Protein AF-A0A2V8LS85-F1 (afdb_monomer_lite)

Foldseek 3Di:
DDDDDDDDDDDDDDDDDDPDDDPDDPPPPPPPDPPPDDPVVVLVVVLVVLVVVLVVLVVVLVVLLVVLVVQCPDPPDHDDPVVVVVSVVSNVVSVVVNVVSVVVSVVSVVVVVD

pLDDT: mean 78.55, std 20.02, range [43.5, 98.5]

Sequence (114 aa):
MKEGPPKPAPDGQRVSGDNNKVKSSINIPQKALPIHDSPINRDRAAMDFAKGMSHELRTPLNVIIGICQFLERDRKTPLSPMHRDAVDRMERNARSLLESINHLLEHLRSRQLH

Radius of gyration: 40.62 Å; chains: 1; bounding box: 122×23×88 Å

Secondary structure (DSSP, 8-state):
--PPPPPPP-----------------------------HHHHHHHHHHHHHHHHHHHHHHHHHHHHHHHHHHH-SSSPPPHHHHHHHHHHHHHHHHHHHHHHHHHHHHHHTT--

Structure (mmCIF, N/CA/C/O backbone):
data_AF-A0A2V8LS85-F1
#
_entry.id   AF-A0A2V8LS85-F1
#
loop_
_atom_site.group_PDB
_atom_site.id
_atom_site.type_symbol
_atom_site.label_atom_id
_atom_site.label_alt_id
_atom_site.label_comp_id
_atom_site.label_asym_id
_atom_site.label_entity_id
_atom_site.label_seq_id
_atom_site.pdbx_PDB_ins_code
_atom_site.Cartn_x
_atom_site.Cartn_y
_atom_site.Cartn_z
_atom_site.occupancy
_atom_site.B_iso_or_equiv
_atom_site.auth_seq_id
_atom_site.auth_comp_id
_atom_site.auth_asym_id
_atom_site.auth_atom_id
_atom_site.pdbx_PDB_model_num
ATOM 1 N N . MET A 1 1 ? 102.732 -16.661 -64.539 1.00 46.25 1 MET A N 1
ATOM 2 C CA . MET A 1 1 ? 102.423 -15.677 -63.477 1.00 46.25 1 MET A CA 1
ATOM 3 C C . MET A 1 1 ? 100.944 -15.320 -63.614 1.00 46.25 1 MET A C 1
ATOM 5 O O . MET A 1 1 ? 100.588 -14.693 -64.593 1.00 46.25 1 MET A O 1
ATOM 9 N N . LYS A 1 2 ? 100.091 -16.074 -62.910 1.00 55.50 2 LYS A N 1
ATOM 10 C CA . LYS A 1 2 ? 99.128 -15.635 -61.874 1.00 55.50 2 LYS A CA 1
ATOM 11 C C . LYS A 1 2 ? 97.881 -14.911 -62.409 1.00 55.50 2 LYS A C 1
ATOM 13 O O . LYS A 1 2 ? 97.878 -13.700 -62.579 1.00 55.50 2 LYS A O 1
ATOM 18 N N . GLU A 1 3 ? 96.833 -15.713 -62.601 1.00 47.56 3 GLU A N 1
ATOM 19 C CA . GLU A 1 3 ? 95.432 -15.307 -62.732 1.00 47.56 3 GLU A CA 1
ATOM 20 C C . GLU A 1 3 ? 94.920 -14.684 -61.418 1.00 47.56 3 GLU A C 1
ATOM 22 O O . GLU A 1 3 ? 95.226 -15.179 -60.331 1.00 47.56 3 GLU A O 1
ATOM 27 N N . GLY A 1 4 ? 94.164 -13.587 -61.521 1.00 61.59 4 GLY A N 1
ATOM 28 C CA . GLY A 1 4 ? 93.373 -12.995 -60.434 1.00 61.59 4 GLY A CA 1
ATOM 29 C C . GLY A 1 4 ? 91.895 -13.397 -60.568 1.00 61.59 4 GLY A C 1
ATOM 30 O O . GLY A 1 4 ? 91.471 -13.744 -61.669 1.00 61.59 4 GLY A O 1
ATOM 31 N N . PRO A 1 5 ? 91.108 -13.399 -59.477 1.00 66.56 5 PRO A N 1
ATOM 32 C CA . PRO A 1 5 ? 89.857 -14.149 -59.413 1.00 66.56 5 PRO A CA 1
ATOM 33 C C . PRO A 1 5 ? 88.736 -13.542 -60.281 1.00 66.56 5 PRO A C 1
ATOM 35 O O . PRO A 1 5 ? 88.678 -12.321 -60.456 1.00 66.56 5 PRO A O 1
ATOM 38 N N . PRO A 1 6 ? 87.821 -14.382 -60.803 1.00 63.81 6 PRO A N 1
ATOM 39 C CA . PRO A 1 6 ? 86.753 -13.967 -61.707 1.00 63.81 6 PRO A CA 1
ATOM 40 C C . PRO A 1 6 ? 85.695 -13.117 -60.992 1.00 63.81 6 PRO A C 1
ATOM 42 O O . PRO A 1 6 ? 85.268 -13.418 -59.877 1.00 63.81 6 PRO A O 1
ATOM 45 N N . LYS A 1 7 ? 85.235 -12.055 -61.662 1.00 63.50 7 LYS A N 1
ATOM 46 C CA . LYS A 1 7 ? 84.099 -11.236 -61.217 1.00 63.50 7 LYS A CA 1
ATOM 47 C C . LYS A 1 7 ? 82.799 -12.037 -61.442 1.00 63.50 7 LYS A C 1
ATOM 49 O O . LYS A 1 7 ? 82.620 -12.544 -62.550 1.00 63.50 7 LYS A O 1
ATOM 54 N N . PRO A 1 8 ? 81.914 -12.190 -60.440 1.00 62.53 8 PRO A N 1
ATOM 55 C CA . PRO A 1 8 ? 80.764 -13.088 -60.541 1.00 62.53 8 PRO A CA 1
ATOM 56 C C . PRO A 1 8 ? 79.692 -12.569 -61.509 1.00 62.53 8 PRO A C 1
ATOM 58 O O . PRO A 1 8 ? 79.439 -11.365 -61.599 1.00 62.53 8 PRO A O 1
ATOM 61 N N . ALA A 1 9 ? 79.079 -13.511 -62.229 1.00 63.62 9 ALA A N 1
ATOM 62 C CA . ALA A 1 9 ? 77.960 -13.307 -63.143 1.00 63.62 9 ALA A CA 1
ATOM 63 C C . ALA A 1 9 ? 76.710 -12.781 -62.406 1.00 63.62 9 ALA A C 1
ATOM 65 O O . ALA A 1 9 ? 76.526 -13.101 -61.231 1.00 63.62 9 ALA A O 1
ATOM 66 N N . PRO A 1 10 ? 75.827 -12.006 -63.066 1.00 54.25 10 PRO A N 1
ATOM 67 C CA . PRO A 1 10 ? 74.518 -11.702 -62.508 1.00 54.25 10 PRO A CA 1
ATOM 68 C C . PRO A 1 10 ? 73.675 -12.979 -62.505 1.00 54.25 10 PRO A C 1
ATOM 70 O O . PRO A 1 10 ? 73.312 -13.513 -63.554 1.00 54.25 10 PRO A O 1
ATOM 73 N N . ASP A 1 11 ? 73.430 -13.477 -61.301 1.00 49.59 11 ASP A N 1
ATOM 74 C CA . ASP A 1 11 ? 72.718 -14.714 -61.045 1.00 49.59 11 ASP A CA 1
ATOM 75 C C . ASP A 1 11 ? 71.197 -14.511 -61.074 1.00 49.59 11 ASP A C 1
ATOM 77 O O . ASP A 1 11 ? 70.669 -13.497 -60.610 1.00 49.59 11 ASP A O 1
ATOM 81 N N . GLY A 1 12 ? 70.520 -15.534 -61.590 1.00 46.56 12 GLY A N 1
ATOM 82 C CA . GLY A 1 12 ? 69.273 -16.030 -61.022 1.00 46.56 12 GLY A CA 1
ATOM 83 C C . GLY A 1 12 ? 68.028 -15.161 -61.142 1.00 46.56 12 GLY A C 1
ATOM 84 O O . GLY A 1 12 ? 67.620 -14.470 -60.213 1.00 46.56 12 GLY A O 1
ATOM 85 N N . GLN A 1 13 ? 67.300 -15.350 -62.236 1.00 51.97 13 GLN A N 1
ATOM 86 C CA . GLN A 1 13 ? 65.858 -15.135 -62.246 1.00 51.97 13 GLN A CA 1
ATOM 87 C C . GLN A 1 13 ? 65.147 -16.112 -61.280 1.00 51.97 13 GLN A C 1
ATOM 89 O O . GLN A 1 13 ? 65.523 -17.278 -61.203 1.00 51.97 13 GLN A O 1
ATOM 94 N N . ARG A 1 14 ? 64.032 -15.638 -60.690 1.00 52.00 14 ARG A N 1
ATOM 95 C CA . ARG A 1 14 ? 62.938 -16.346 -59.974 1.00 52.00 14 ARG A CA 1
ATOM 96 C C . ARG A 1 14 ? 63.051 -16.513 -58.450 1.00 52.00 14 ARG A C 1
ATOM 98 O O . ARG A 1 14 ? 63.494 -17.533 -57.942 1.00 52.00 14 ARG A O 1
ATOM 105 N N . VAL A 1 15 ? 62.372 -15.603 -57.754 1.00 49.62 15 VAL A N 1
ATOM 106 C CA . VAL A 1 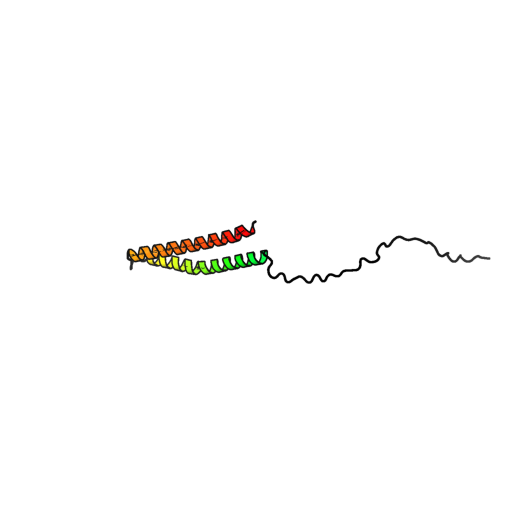15 ? 61.519 -15.892 -56.586 1.00 49.62 15 VAL A CA 1
ATOM 107 C C . VAL A 1 15 ? 60.193 -15.169 -56.843 1.00 49.62 15 VAL A C 1
ATOM 109 O O . VAL A 1 15 ? 60.189 -13.995 -57.189 1.00 49.62 15 VAL A O 1
ATOM 112 N N . SER A 1 16 ? 59.123 -15.920 -57.098 1.00 48.09 16 SER A N 1
ATOM 113 C CA . SER A 1 16 ? 58.149 -16.401 -56.107 1.00 48.09 16 SER A CA 1
ATOM 114 C C . SER A 1 16 ? 57.083 -15.333 -55.845 1.00 48.09 16 SER A C 1
ATOM 116 O O . SER A 1 16 ? 57.398 -14.173 -55.620 1.00 48.09 16 SER A O 1
ATOM 118 N N . GLY A 1 17 ? 55.823 -15.722 -56.030 1.00 52.47 17 GLY A N 1
ATOM 119 C CA . GLY A 1 17 ? 54.707 -14.809 -56.247 1.00 52.47 17 GLY A CA 1
ATOM 120 C C . GLY A 1 17 ? 54.347 -13.929 -55.055 1.00 52.47 17 GLY A C 1
ATOM 121 O O . GLY A 1 17 ? 54.256 -14.411 -53.936 1.00 52.47 17 GLY A O 1
ATOM 122 N N . ASP A 1 18 ? 53.991 -12.685 -55.365 1.00 43.50 18 ASP A N 1
ATOM 123 C CA . ASP A 1 18 ? 53.169 -11.833 -54.512 1.00 43.50 18 ASP A CA 1
ATOM 124 C C . ASP A 1 18 ? 51.871 -11.502 -55.260 1.00 43.50 18 ASP A C 1
ATOM 126 O O . ASP A 1 18 ? 51.738 -10.494 -55.955 1.00 43.50 18 ASP A O 1
ATOM 130 N N . ASN A 1 19 ? 50.879 -12.385 -55.118 1.00 46.31 19 ASN A N 1
ATOM 131 C CA . ASN A 1 19 ? 49.492 -12.136 -55.522 1.00 46.31 19 ASN A CA 1
ATOM 132 C C . ASN A 1 19 ? 48.813 -11.168 -54.541 1.00 46.31 19 ASN A C 1
ATOM 134 O O . ASN A 1 19 ? 47.834 -11.524 -53.886 1.00 46.31 19 ASN A O 1
ATOM 138 N N . ASN A 1 20 ? 49.316 -9.942 -54.407 1.00 44.81 20 ASN A N 1
ATOM 139 C CA . ASN A 1 20 ? 48.671 -8.962 -53.538 1.00 44.81 20 ASN A CA 1
ATOM 140 C C . ASN A 1 20 ? 48.713 -7.554 -54.128 1.00 44.81 20 ASN A C 1
ATOM 142 O O . ASN A 1 20 ? 49.367 -6.647 -53.620 1.00 44.81 20 ASN A O 1
ATOM 146 N N . LYS A 1 21 ? 47.983 -7.363 -55.231 1.00 53.88 21 LYS A N 1
ATOM 147 C CA . LYS A 1 21 ? 47.719 -6.037 -55.786 1.00 53.88 21 LYS A CA 1
ATOM 148 C C . LYS A 1 21 ? 46.215 -5.765 -55.769 1.00 53.88 21 LYS A C 1
ATOM 150 O O . LYS A 1 21 ? 45.471 -6.232 -56.620 1.00 53.88 21 LYS A O 1
ATOM 155 N N . VAL A 1 22 ? 45.836 -4.947 -54.785 1.00 49.50 22 VAL A N 1
ATOM 156 C CA . VAL A 1 22 ? 44.641 -4.089 -54.753 1.00 49.50 22 VAL A CA 1
ATOM 157 C C . VAL A 1 22 ? 43.318 -4.811 -54.471 1.00 49.50 22 VAL A C 1
ATOM 159 O O . VAL A 1 22 ? 42.450 -4.945 -55.324 1.00 49.50 22 VAL A O 1
ATOM 162 N N . LYS A 1 23 ? 43.094 -5.146 -53.195 1.00 55.84 23 LYS A N 1
ATOM 163 C CA . LYS A 1 23 ? 41.762 -4.951 -52.606 1.00 55.84 23 LYS A CA 1
ATOM 164 C C . LYS A 1 23 ? 41.700 -3.485 -52.193 1.00 55.84 23 LYS A C 1
ATOM 166 O O . LYS A 1 23 ? 42.239 -3.115 -51.156 1.00 55.84 23 LYS A O 1
ATOM 171 N N . SER A 1 24 ? 41.152 -2.636 -53.060 1.00 49.59 24 SER A N 1
ATOM 172 C CA . SER A 1 24 ? 40.919 -1.231 -52.736 1.00 49.59 24 SER A CA 1
ATOM 173 C C . SER A 1 24 ? 40.032 -1.166 -51.498 1.00 49.59 24 SER A C 1
ATOM 175 O O . SER A 1 24 ? 38.898 -1.649 -51.515 1.00 49.59 24 SER A O 1
ATOM 177 N N . SER A 1 25 ? 40.574 -0.595 -50.431 1.00 51.03 25 SER A N 1
ATOM 178 C CA . SER A 1 25 ? 39.881 -0.316 -49.187 1.00 51.03 25 SER A CA 1
ATOM 179 C C . SER A 1 25 ? 38.656 0.553 -49.455 1.00 51.03 25 SER A C 1
ATOM 181 O O . SER A 1 25 ? 38.751 1.775 -49.546 1.00 51.03 25 SER A O 1
ATOM 183 N N . ILE A 1 26 ? 37.485 -0.070 -49.551 1.00 50.09 26 ILE A N 1
ATOM 184 C CA . ILE A 1 26 ? 36.232 0.612 -49.253 1.00 50.09 26 ILE A CA 1
ATOM 185 C C . ILE A 1 26 ? 36.227 0.769 -47.732 1.00 50.09 26 ILE A C 1
ATOM 187 O O . ILE A 1 26 ? 35.829 -0.123 -46.987 1.00 50.09 26 ILE A O 1
ATOM 191 N N . ASN A 1 27 ? 36.773 1.889 -47.263 1.00 52.59 27 ASN A N 1
ATOM 192 C CA . ASN A 1 27 ? 36.579 2.326 -45.891 1.00 52.59 27 ASN A CA 1
ATOM 193 C C . ASN A 1 27 ? 35.141 2.842 -45.802 1.00 52.59 27 ASN A C 1
ATOM 195 O O . ASN A 1 27 ? 34.889 4.016 -46.066 1.00 52.59 27 ASN A O 1
ATOM 199 N N . ILE A 1 28 ? 34.186 1.953 -45.516 1.00 54.91 28 ILE A N 1
ATOM 200 C CA . ILE A 1 28 ? 32.868 2.393 -45.061 1.00 54.91 28 ILE A CA 1
ATOM 201 C C . ILE A 1 28 ? 33.113 2.956 -43.664 1.00 54.91 28 ILE A C 1
ATOM 203 O O . ILE A 1 28 ? 33.477 2.176 -42.780 1.00 54.91 28 ILE A O 1
ATOM 207 N N . PRO A 1 29 ? 32.948 4.268 -43.419 1.00 47.91 29 PRO A N 1
ATOM 208 C CA . PRO A 1 29 ? 32.924 4.747 -42.054 1.00 47.91 29 PRO A CA 1
ATOM 209 C C . PRO A 1 29 ? 31.743 4.059 -41.375 1.00 47.91 29 PRO A C 1
ATOM 211 O O . PRO A 1 29 ? 30.585 4.414 -41.596 1.00 47.91 29 PRO A O 1
ATOM 214 N N . GLN A 1 30 ? 32.035 3.061 -40.544 1.00 55.47 30 GLN A N 1
ATOM 215 C CA . GLN A 1 30 ? 31.083 2.488 -39.608 1.00 55.47 30 GLN A CA 1
ATOM 216 C C . GLN A 1 30 ? 30.884 3.515 -38.494 1.00 55.47 30 GLN A C 1
ATOM 218 O O . GLN A 1 30 ? 31.299 3.340 -37.352 1.00 55.47 30 GLN A O 1
ATOM 223 N N . LYS A 1 31 ? 30.287 4.656 -38.855 1.00 52.75 31 LYS A N 1
ATOM 224 C CA . LYS A 1 31 ? 29.705 5.578 -37.897 1.00 52.75 31 LYS A CA 1
ATOM 225 C C . LYS A 1 31 ? 28.584 4.778 -37.259 1.00 52.75 31 LYS A C 1
ATOM 227 O O . LYS A 1 31 ? 27.555 4.561 -37.894 1.00 52.75 31 LYS A O 1
ATOM 232 N N . ALA A 1 32 ? 28.845 4.263 -36.059 1.00 57.44 32 ALA A N 1
ATOM 233 C CA . ALA A 1 32 ? 27.831 3.664 -35.215 1.00 57.44 32 ALA A CA 1
ATOM 234 C C . ALA A 1 32 ? 26.620 4.600 -35.250 1.00 57.44 32 ALA A C 1
ATOM 236 O O . ALA A 1 32 ? 26.696 5.751 -34.812 1.00 57.44 32 ALA A O 1
ATOM 237 N N . LEU A 1 33 ? 25.544 4.135 -35.887 1.00 55.12 33 LEU A N 1
ATOM 238 C CA . LEU A 1 33 ? 24.246 4.782 -35.804 1.00 55.12 33 LEU A CA 1
ATOM 239 C C . LEU A 1 33 ? 23.966 4.985 -34.313 1.00 55.12 33 LEU A C 1
ATOM 241 O O . LEU A 1 33 ? 24.282 4.080 -33.531 1.00 55.12 33 LEU A O 1
ATOM 245 N N . PRO A 1 34 ? 23.427 6.140 -33.890 1.00 54.41 34 PRO A N 1
ATOM 246 C CA . PRO A 1 34 ? 23.028 6.282 -32.506 1.00 54.41 34 PRO A CA 1
ATOM 247 C C . PRO A 1 34 ? 22.055 5.138 -32.225 1.00 54.41 34 PRO A C 1
ATOM 249 O O . PRO A 1 34 ? 20.987 5.077 -32.832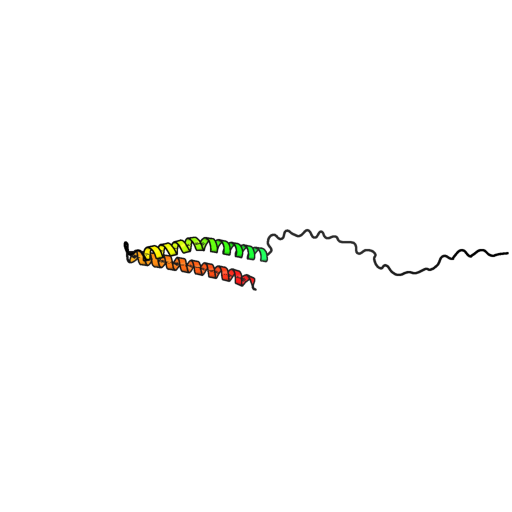 1.00 54.41 34 PRO A O 1
ATOM 252 N N . ILE A 1 35 ? 22.439 4.205 -31.349 1.00 56.16 35 ILE A N 1
ATOM 253 C CA . ILE A 1 35 ? 21.532 3.188 -30.813 1.00 56.16 35 ILE A CA 1
ATOM 254 C C . ILE A 1 35 ? 20.618 3.917 -29.820 1.00 56.16 35 ILE A C 1
ATOM 256 O O . ILE A 1 35 ? 20.651 3.689 -28.617 1.00 56.16 35 ILE A O 1
ATOM 260 N N . HIS A 1 36 ? 19.856 4.882 -30.321 1.00 60.97 36 HIS A N 1
ATOM 261 C CA . HIS A 1 36 ? 18.667 5.366 -29.662 1.00 60.97 36 HIS A CA 1
ATOM 262 C C . HIS A 1 36 ? 17.578 4.371 -30.060 1.00 60.97 36 HIS A C 1
ATOM 264 O O . HIS A 1 36 ? 17.244 4.251 -31.234 1.00 60.97 36 HIS A O 1
ATOM 270 N N . ASP A 1 37 ? 17.088 3.622 -29.074 1.00 56.56 37 ASP A N 1
ATOM 271 C CA . ASP A 1 37 ? 15.892 2.778 -29.156 1.00 56.56 37 ASP A CA 1
ATOM 272 C C . ASP A 1 37 ? 16.038 1.396 -29.817 1.00 56.56 37 ASP A C 1
ATOM 274 O O . ASP A 1 37 ? 15.225 1.003 -30.654 1.00 56.56 37 ASP A O 1
ATOM 278 N N . SER A 1 38 ? 17.002 0.577 -29.376 1.00 57.84 38 SER A N 1
ATOM 279 C CA . SER A 1 38 ? 16.830 -0.872 -29.562 1.00 57.84 38 SER A CA 1
ATOM 280 C C . SER A 1 38 ? 15.672 -1.376 -28.671 1.00 57.84 38 SER A C 1
ATOM 282 O O . SER A 1 38 ? 15.545 -0.919 -27.530 1.00 57.84 38 SER A O 1
ATOM 284 N N . PRO A 1 39 ? 14.823 -2.315 -29.138 1.00 61.47 39 PRO A N 1
ATOM 285 C CA . PRO A 1 39 ? 13.702 -2.858 -28.355 1.00 61.47 39 PRO A CA 1
ATOM 286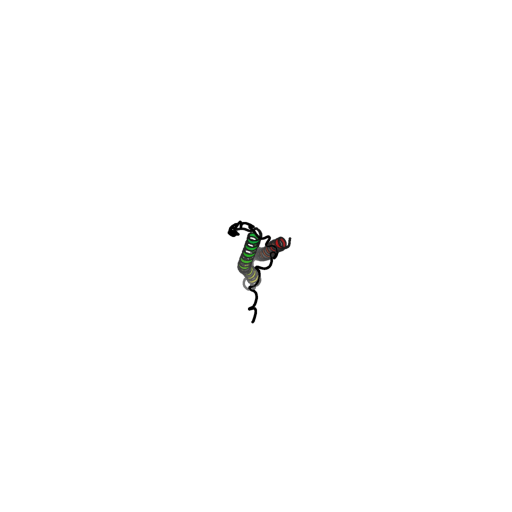 C C . PRO A 1 39 ? 14.111 -3.368 -26.963 1.00 61.47 39 PRO A C 1
ATOM 288 O O . PRO A 1 39 ? 13.438 -3.093 -25.976 1.00 61.47 39 PRO A O 1
ATOM 291 N N . ILE A 1 40 ? 15.292 -3.989 -26.870 1.00 66.56 40 ILE A N 1
ATOM 292 C CA . ILE A 1 40 ? 15.887 -4.494 -25.621 1.00 66.56 40 ILE A CA 1
ATOM 293 C C . ILE A 1 40 ? 16.109 -3.367 -24.593 1.00 66.56 40 ILE A C 1
ATOM 295 O O . ILE A 1 40 ? 15.956 -3.571 -23.389 1.00 66.56 40 ILE A O 1
ATOM 299 N N . ASN A 1 41 ? 16.468 -2.160 -25.047 1.00 65.94 41 ASN A N 1
ATOM 300 C CA . ASN A 1 41 ? 16.692 -1.018 -24.159 1.00 65.94 41 ASN A CA 1
ATOM 301 C C . ASN A 1 41 ? 15.362 -0.430 -23.650 1.00 65.94 41 ASN A C 1
ATOM 303 O O . ASN A 1 41 ? 15.262 -0.039 -22.487 1.00 65.94 41 ASN A O 1
ATOM 307 N N . ARG A 1 42 ? 14.309 -0.442 -24.484 1.00 61.97 42 ARG A N 1
ATOM 308 C CA . ARG A 1 42 ? 12.956 -0.020 -24.077 1.00 61.97 42 ARG A CA 1
ATOM 309 C C . ARG A 1 42 ? 12.363 -0.944 -23.015 1.00 61.97 42 ARG A C 1
ATOM 311 O O . ARG A 1 42 ? 11.819 -0.449 -22.029 1.00 61.97 42 ARG A O 1
ATOM 318 N N . ASP A 1 43 ? 12.523 -2.254 -23.169 1.00 78.25 43 ASP A N 1
ATOM 319 C CA . ASP A 1 43 ? 12.002 -3.221 -22.200 1.00 78.25 43 ASP A CA 1
ATOM 320 C C . ASP A 1 43 ? 12.725 -3.140 -20.850 1.00 78.25 43 ASP A C 1
ATOM 322 O O . ASP A 1 43 ? 12.088 -3.163 -19.792 1.00 78.25 43 ASP A O 1
ATOM 326 N N . ARG A 1 44 ? 14.052 -2.957 -20.870 1.00 81.81 44 ARG A N 1
ATOM 327 C CA . ARG A 1 44 ? 14.836 -2.720 -19.652 1.00 81.81 44 ARG A CA 1
ATOM 328 C C . ARG A 1 44 ? 14.396 -1.440 -18.942 1.00 81.81 44 ARG A C 1
ATOM 330 O O . ARG A 1 44 ? 14.156 -1.476 -17.739 1.00 81.81 44 ARG A O 1
ATOM 337 N N . ALA A 1 45 ? 14.243 -0.336 -19.674 1.00 82.62 45 ALA A N 1
ATOM 338 C CA . ALA A 1 45 ? 13.798 0.933 -19.102 1.00 82.62 45 ALA A CA 1
ATOM 339 C C . ALA A 1 45 ? 12.394 0.827 -18.479 1.00 82.62 45 ALA A C 1
ATOM 341 O O . ALA A 1 45 ? 12.163 1.340 -17.385 1.00 82.62 45 ALA A O 1
ATOM 342 N N . ALA A 1 46 ? 11.470 0.116 -19.134 1.00 79.94 46 ALA A N 1
ATOM 343 C CA . ALA A 1 46 ? 10.132 -0.135 -18.603 1.00 79.94 46 ALA A CA 1
ATOM 344 C C . ALA A 1 46 ? 10.162 -0.984 -17.319 1.00 79.94 46 ALA A C 1
ATOM 346 O O . ALA A 1 46 ? 9.447 -0.680 -16.362 1.00 79.94 46 ALA A O 1
ATOM 347 N N . MET A 1 47 ? 11.011 -2.016 -17.268 1.00 88.62 47 MET A N 1
ATOM 348 C CA . MET A 1 47 ? 11.204 -2.844 -16.075 1.00 88.62 47 MET A CA 1
ATOM 349 C C . MET A 1 47 ? 11.803 -2.042 -14.912 1.00 88.62 47 MET A C 1
ATOM 351 O O . MET A 1 47 ? 11.306 -2.134 -13.787 1.00 88.62 47 MET A O 1
ATOM 355 N N . ASP A 1 48 ? 12.847 -1.253 -15.169 1.00 89.12 48 ASP A N 1
ATOM 356 C CA . ASP A 1 48 ? 13.513 -0.441 -14.147 1.00 89.12 48 ASP A CA 1
ATOM 357 C C . ASP A 1 48 ? 12.565 0.630 -13.590 1.00 89.12 48 ASP A C 1
ATOM 359 O O . ASP A 1 48 ? 12.465 0.794 -12.370 1.00 89.12 48 ASP A O 1
ATOM 363 N N . PHE A 1 49 ? 11.784 1.279 -14.460 1.00 88.44 49 PHE A N 1
ATOM 364 C CA . PHE A 1 49 ? 10.725 2.201 -14.055 1.00 88.44 49 PHE A CA 1
ATOM 365 C C . PHE A 1 49 ? 9.669 1.510 -13.182 1.00 88.44 49 PHE A C 1
ATOM 367 O O . PHE A 1 49 ? 9.377 1.972 -12.078 1.00 88.44 49 PHE A O 1
ATOM 374 N N . ALA A 1 50 ? 9.130 0.370 -13.629 1.00 89.25 50 ALA A N 1
ATOM 375 C CA . ALA A 1 50 ? 8.119 -0.370 -12.875 1.00 89.25 50 ALA A CA 1
ATOM 376 C C . ALA A 1 50 ? 8.641 -0.810 -11.500 1.00 89.25 50 ALA A C 1
ATOM 378 O O . ALA A 1 50 ? 7.924 -0.724 -10.498 1.00 89.25 50 ALA A O 1
ATOM 379 N N . LYS A 1 51 ? 9.903 -1.248 -11.424 1.00 91.44 51 LYS A N 1
ATOM 380 C CA . LYS A 1 51 ? 10.556 -1.616 -10.166 1.00 91.44 51 LYS A CA 1
ATOM 381 C C . LYS A 1 51 ? 10.683 -0.410 -9.235 1.00 91.44 51 LYS A C 1
ATOM 383 O O . LYS A 1 51 ? 10.328 -0.540 -8.064 1.00 91.44 51 LYS A O 1
ATOM 388 N N . GLY A 1 52 ? 11.126 0.740 -9.747 1.00 92.69 52 GLY A N 1
ATOM 389 C CA . GLY A 1 52 ? 11.210 1.998 -8.996 1.00 92.69 52 GLY A CA 1
ATOM 390 C C . GLY A 1 52 ? 9.860 2.406 -8.406 1.00 92.69 52 GLY A C 1
ATOM 391 O O . GLY A 1 52 ? 9.724 2.490 -7.185 1.00 92.69 52 GLY A O 1
ATOM 392 N N . MET A 1 53 ? 8.830 2.502 -9.251 1.00 92.62 53 MET A N 1
ATOM 393 C CA . MET A 1 53 ? 7.460 2.810 -8.821 1.00 92.62 53 MET A CA 1
ATOM 394 C C . MET A 1 53 ? 6.949 1.819 -7.771 1.00 92.62 53 MET A C 1
ATOM 396 O O . MET A 1 53 ? 6.319 2.206 -6.792 1.00 92.62 53 MET A O 1
ATOM 400 N N . SER A 1 54 ? 7.255 0.529 -7.921 1.00 94.00 54 SER A N 1
ATOM 401 C CA . SER A 1 54 ? 6.850 -0.491 -6.947 1.00 94.00 54 SER A CA 1
ATOM 402 C C . SER A 1 54 ? 7.489 -0.285 -5.574 1.00 94.00 54 SER A C 1
ATOM 404 O O . SER A 1 54 ? 6.851 -0.542 -4.555 1.00 94.00 54 SER A O 1
ATOM 406 N N . HIS A 1 55 ? 8.746 0.162 -5.517 1.00 95.06 55 HIS A N 1
ATOM 407 C CA . HIS A 1 55 ? 9.394 0.501 -4.250 1.00 95.06 55 HIS A CA 1
ATOM 408 C C . HIS A 1 55 ? 8.753 1.729 -3.605 1.00 95.06 55 HIS A C 1
ATOM 410 O O . HIS A 1 55 ? 8.471 1.700 -2.407 1.00 95.06 55 HIS A O 1
ATOM 416 N N . GLU A 1 56 ? 8.461 2.757 -4.395 1.00 96.56 56 GLU A N 1
ATOM 417 C CA . GLU A 1 56 ? 7.826 3.978 -3.903 1.00 96.56 56 GLU A CA 1
ATOM 418 C C . GLU A 1 56 ? 6.396 3.744 -3.425 1.00 96.56 56 GLU A C 1
ATOM 420 O O . GLU A 1 56 ? 6.014 4.319 -2.416 1.00 96.56 56 GLU A O 1
ATOM 425 N N . LEU A 1 57 ? 5.631 2.863 -4.080 1.00 96.31 57 LEU A N 1
ATOM 426 C CA . LEU A 1 57 ? 4.254 2.522 -3.701 1.00 96.31 57 LEU A CA 1
ATOM 427 C C . LEU A 1 57 ? 4.166 1.613 -2.468 1.00 96.31 57 LEU A C 1
ATOM 429 O O . LEU A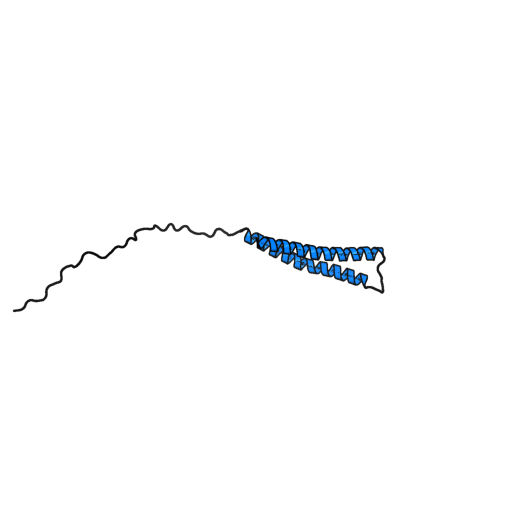 1 57 ? 3.182 1.675 -1.728 1.00 96.31 57 LEU A O 1
ATOM 433 N N . ARG A 1 58 ? 5.185 0.784 -2.201 1.00 95.06 58 ARG A N 1
ATOM 434 C CA . ARG A 1 58 ? 5.204 -0.088 -1.012 1.00 95.06 58 ARG A CA 1
ATOM 435 C C . ARG A 1 58 ? 5.138 0.705 0.287 1.00 95.06 58 ARG A C 1
ATOM 437 O O . ARG A 1 58 ? 4.416 0.310 1.196 1.00 95.06 58 ARG A O 1
ATOM 444 N N . THR A 1 59 ? 5.856 1.821 0.372 1.00 97.62 59 THR A N 1
ATOM 445 C CA . THR A 1 59 ? 5.886 2.674 1.568 1.00 97.62 59 THR A CA 1
ATOM 446 C C . THR A 1 59 ? 4.506 3.244 1.935 1.00 97.62 59 THR A C 1
ATOM 448 O O . THR A 1 59 ? 4.036 2.943 3.033 1.00 97.62 59 THR A O 1
ATOM 451 N N . PRO A 1 60 ? 3.803 4.005 1.072 1.00 97.50 60 PRO A N 1
ATOM 452 C CA . PRO A 1 60 ? 2.487 4.544 1.391 1.00 97.50 60 PRO A CA 1
ATOM 453 C C . PRO A 1 60 ? 1.443 3.443 1.614 1.00 97.50 60 PRO A C 1
ATOM 455 O O . PRO A 1 60 ? 0.611 3.589 2.505 1.00 97.50 60 PRO A O 1
ATOM 458 N N . LEU A 1 61 ? 1.499 2.313 0.895 1.00 97.75 61 LEU A N 1
ATOM 459 C CA . LEU A 1 61 ? 0.570 1.199 1.133 1.00 97.75 61 LEU A CA 1
ATOM 460 C C . LEU A 1 61 ? 0.797 0.528 2.489 1.00 97.75 61 LEU A C 1
ATOM 462 O O . LEU A 1 61 ? -0.166 0.255 3.202 1.00 97.75 61 LEU A O 1
ATOM 466 N N . ASN A 1 62 ? 2.054 0.325 2.884 1.00 97.75 62 ASN A N 1
ATOM 467 C CA . ASN A 1 62 ? 2.377 -0.194 4.211 1.00 97.75 62 ASN A CA 1
ATOM 468 C C . ASN A 1 62 ? 1.962 0.777 5.322 1.00 97.75 62 ASN A C 1
ATOM 470 O O . ASN A 1 62 ? 1.515 0.327 6.374 1.00 97.75 62 ASN A O 1
ATOM 474 N N . VAL A 1 63 ? 2.058 2.090 5.091 1.00 98.44 63 VAL A N 1
ATOM 475 C CA . VAL A 1 63 ? 1.538 3.102 6.024 1.00 98.44 63 VAL A CA 1
ATOM 476 C C . VAL A 1 63 ? 0.019 2.991 6.154 1.00 98.44 63 VAL A C 1
ATOM 478 O O . VAL A 1 63 ? -0.478 2.941 7.274 1.00 98.44 63 VAL A O 1
ATOM 481 N N . ILE A 1 64 ? -0.721 2.885 5.044 1.00 98.25 64 ILE A N 1
ATOM 482 C CA . ILE A 1 64 ? -2.185 2.714 5.064 1.00 98.25 64 ILE A CA 1
ATOM 483 C C . ILE A 1 64 ? -2.572 1.450 5.841 1.00 98.25 64 ILE A C 1
ATOM 485 O O . ILE A 1 64 ? -3.394 1.523 6.750 1.00 98.25 64 ILE A O 1
ATOM 489 N N . ILE A 1 65 ? -1.935 0.314 5.543 1.00 98.50 65 ILE A N 1
ATOM 490 C CA . ILE A 1 65 ? -2.161 -0.955 6.253 1.00 98.50 65 ILE A CA 1
ATOM 491 C C . ILE A 1 65 ? -1.848 -0.801 7.746 1.00 98.50 65 ILE A C 1
ATOM 493 O O . ILE A 1 65 ? -2.629 -1.230 8.592 1.00 98.50 65 ILE A O 1
ATOM 497 N N . GLY A 1 66 ? -0.724 -0.164 8.082 1.00 98.19 66 GLY A N 1
ATOM 498 C CA . GLY A 1 66 ? -0.322 0.079 9.464 1.00 98.19 66 GLY A CA 1
ATOM 499 C C . GLY A 1 66 ? -1.328 0.939 10.230 1.00 98.19 66 GLY A C 1
ATOM 500 O O . GLY A 1 66 ? -1.648 0.620 11.372 1.00 98.19 66 GLY A O 1
ATOM 501 N N . ILE A 1 67 ? -1.869 1.985 9.599 1.00 98.38 67 ILE A N 1
ATOM 502 C CA . ILE A 1 67 ? -2.903 2.847 10.188 1.00 98.38 67 ILE A CA 1
ATOM 503 C C . ILE A 1 67 ? -4.209 2.072 10.382 1.00 98.38 67 ILE A C 1
ATOM 505 O O . ILE A 1 67 ? -4.781 2.146 11.467 1.00 98.38 67 ILE A O 1
ATOM 509 N N . CYS A 1 68 ? -4.661 1.296 9.390 1.00 98.31 68 CYS A N 1
ATOM 510 C CA . CYS A 1 68 ? -5.849 0.446 9.529 1.00 98.31 68 CYS A CA 1
ATOM 511 C C . CYS A 1 68 ? -5.721 -0.489 10.739 1.00 98.31 68 CYS A C 1
ATOM 513 O O . CYS A 1 68 ? -6.559 -0.473 11.639 1.00 98.31 68 CYS A O 1
ATOM 515 N N . GLN A 1 69 ? -4.601 -1.205 10.830 1.00 97.56 69 GLN A N 1
ATOM 516 C CA . GLN A 1 69 ? -4.335 -2.113 11.942 1.00 97.56 69 GLN A CA 1
ATOM 517 C C . GLN A 1 69 ? -4.177 -1.400 13.286 1.00 97.56 69 GLN A C 1
ATOM 519 O O . GLN A 1 69 ? -4.512 -1.961 14.328 1.00 97.56 69 GLN A O 1
ATOM 524 N N . PHE A 1 70 ? -3.621 -0.188 13.294 1.00 97.38 70 PHE A N 1
ATOM 525 C CA . PHE A 1 70 ? -3.536 0.630 14.498 1.00 97.38 70 PHE A CA 1
ATOM 526 C C . PHE A 1 70 ? -4.937 0.996 15.005 1.00 97.38 70 PHE A C 1
ATOM 528 O O . PHE A 1 70 ? -5.224 0.785 16.182 1.00 97.38 70 PHE A O 1
ATOM 535 N N . LEU A 1 71 ? -5.820 1.461 14.114 1.00 97.44 71 LEU A N 1
ATOM 536 C CA . LEU A 1 71 ? -7.201 1.826 14.443 1.00 97.44 71 LEU A CA 1
ATOM 537 C C . LEU A 1 71 ? -8.022 0.623 14.924 1.00 97.44 71 LEU A C 1
ATOM 539 O O . LEU A 1 71 ? -8.769 0.733 15.891 1.00 97.44 71 LEU A O 1
ATOM 543 N N . GLU A 1 72 ? -7.861 -0.545 14.301 1.00 95.94 72 GLU A N 1
ATOM 544 C CA . GLU A 1 72 ? -8.555 -1.769 14.723 1.00 95.94 72 GLU A CA 1
ATOM 545 C C . GLU A 1 72 ? -8.129 -2.270 16.110 1.00 95.94 72 GLU A C 1
ATOM 547 O O . GLU A 1 72 ? -8.917 -2.922 16.803 1.00 95.94 72 GLU A O 1
ATOM 552 N N . ARG A 1 73 ? -6.882 -1.992 16.512 1.00 96.06 73 ARG A N 1
ATOM 553 C CA . ARG A 1 73 ? -6.307 -2.426 17.794 1.00 96.06 73 ARG A CA 1
ATOM 554 C C . ARG A 1 73 ? -6.596 -1.461 18.947 1.00 96.06 73 ARG A C 1
ATOM 556 O O . ARG A 1 73 ? -6.322 -1.830 20.094 1.00 96.06 73 ARG A O 1
ATOM 563 N N . ASP A 1 74 ? -7.140 -0.268 18.690 1.00 95.00 74 ASP A N 1
ATOM 564 C CA . ASP A 1 74 ? -7.486 0.683 19.750 1.00 95.00 74 ASP A CA 1
ATOM 565 C C . ASP A 1 74 ? -8.665 0.164 20.591 1.00 95.00 74 ASP A C 1
ATOM 567 O O . ASP A 1 74 ? -9.822 0.137 20.172 1.00 95.00 74 ASP A O 1
ATOM 571 N N . ARG A 1 75 ? -8.358 -0.254 21.825 1.00 93.00 75 ARG A N 1
ATOM 572 C CA . ARG A 1 75 ? -9.356 -0.721 22.798 1.00 93.00 75 ARG A CA 1
ATOM 573 C C . ARG A 1 75 ? -10.014 0.410 23.583 1.00 93.00 75 ARG A C 1
ATOM 575 O O . ARG A 1 75 ? -11.056 0.176 24.188 1.00 93.00 75 ARG A O 1
ATOM 582 N N . LYS A 1 76 ? -9.401 1.596 23.634 1.00 96.12 76 LYS A N 1
ATOM 583 C CA . LYS A 1 76 ? -9.942 2.757 24.356 1.00 96.12 76 LYS A CA 1
ATOM 584 C C . LYS A 1 76 ? -11.024 3.443 23.533 1.00 96.12 76 LYS A C 1
ATOM 586 O O . LYS A 1 76 ? -12.030 3.862 24.096 1.00 96.12 76 LYS A O 1
ATOM 591 N N . THR A 1 77 ? -10.826 3.497 22.218 1.00 95.31 77 THR A N 1
ATOM 592 C CA . THR A 1 77 ? -11.765 4.108 21.271 1.00 95.31 77 THR A CA 1
ATOM 593 C C . THR A 1 77 ? -12.111 3.111 20.164 1.00 95.31 77 THR A C 1
ATOM 595 O O . THR A 1 77 ? -11.633 3.241 19.038 1.00 95.31 77 THR A O 1
ATOM 598 N N . PRO A 1 78 ? -12.919 2.077 20.461 1.00 95.19 78 PRO A N 1
ATOM 599 C CA . PRO A 1 78 ? -13.254 1.075 19.463 1.00 95.19 78 PRO A CA 1
ATOM 600 C C . PRO A 1 78 ? -14.026 1.700 18.295 1.00 95.19 78 PRO A C 1
ATOM 602 O O . PRO A 1 78 ? -14.912 2.537 18.481 1.00 95.19 78 PRO A O 1
ATOM 605 N N . LEU A 1 79 ? -13.714 1.250 17.080 1.00 97.38 79 LEU A N 1
ATOM 606 C CA . LEU A 1 79 ? -14.433 1.657 15.875 1.00 97.38 79 LEU A CA 1
ATOM 607 C C . LEU A 1 79 ? -15.915 1.267 15.964 1.00 97.38 79 LEU A C 1
ATOM 609 O O . LEU A 1 79 ? -16.257 0.155 16.380 1.00 97.38 79 LEU A O 1
ATOM 613 N N . SER A 1 80 ? -16.793 2.160 15.498 1.00 97.94 80 SER A N 1
ATOM 614 C CA . SER A 1 80 ? -18.191 1.806 15.240 1.00 97.94 80 SER A CA 1
ATOM 615 C C . SER A 1 80 ? -18.262 0.698 14.175 1.00 97.94 80 SER A C 1
ATOM 617 O O . SER A 1 80 ? -17.340 0.581 13.363 1.00 97.94 80 SER A O 1
ATOM 619 N N . PRO A 1 81 ? -19.348 -0.095 14.107 1.00 97.62 81 PRO A N 1
ATOM 620 C CA . PRO A 1 81 ? -19.473 -1.155 13.103 1.00 97.62 81 PRO A CA 1
ATOM 621 C C . PRO A 1 81 ? -19.268 -0.664 11.661 1.00 97.62 81 PRO A C 1
ATOM 623 O O . PRO A 1 81 ? -18.587 -1.315 10.875 1.00 97.62 81 PRO A O 1
ATOM 626 N N . MET A 1 82 ? -19.789 0.524 11.338 1.00 98.19 82 MET A N 1
ATOM 627 C CA . MET A 1 82 ? -19.627 1.146 10.022 1.00 98.19 82 MET A CA 1
ATOM 628 C C . MET A 1 82 ? -18.169 1.535 9.739 1.00 98.19 82 MET A C 1
ATOM 630 O O . MET A 1 82 ? -17.666 1.290 8.645 1.00 98.19 82 MET A O 1
ATOM 634 N N . HIS A 1 83 ? -17.474 2.132 10.714 1.00 98.06 83 HIS A N 1
ATOM 635 C CA . HIS A 1 83 ? -16.066 2.497 10.542 1.00 98.06 83 HIS A CA 1
ATOM 636 C C . HIS A 1 83 ? -15.163 1.267 10.470 1.00 98.06 83 HIS A C 1
ATOM 638 O O . HIS A 1 83 ? -14.211 1.275 9.698 1.00 98.06 83 HIS A O 1
ATOM 644 N N . ARG A 1 84 ? -15.474 0.206 11.224 1.00 98.00 84 ARG A N 1
ATOM 645 C CA . ARG A 1 84 ? -14.763 -1.072 11.135 1.00 98.00 84 ARG A CA 1
ATOM 646 C C . ARG A 1 84 ? -14.857 -1.654 9.726 1.00 98.00 84 ARG A C 1
ATOM 648 O O . ARG A 1 84 ? -13.822 -1.922 9.141 1.00 98.00 84 ARG A O 1
ATOM 655 N N . ASP A 1 85 ? -16.054 -1.755 9.139 1.00 98.19 85 ASP A N 1
ATOM 656 C CA . ASP A 1 85 ? -16.187 -2.247 7.756 1.00 98.19 85 ASP A CA 1
ATOM 657 C C . ASP A 1 85 ? -15.377 -1.401 6.758 1.00 98.19 85 ASP A C 1
ATOM 659 O O . ASP A 1 85 ? -14.689 -1.938 5.887 1.00 98.19 85 ASP A O 1
ATOM 663 N N . ALA A 1 86 ? -15.402 -0.073 6.912 1.00 98.25 86 ALA A N 1
ATOM 664 C CA . ALA A 1 86 ? -14.615 0.822 6.072 1.00 98.25 86 ALA A CA 1
ATOM 665 C C . ALA A 1 86 ? -13.101 0.577 6.217 1.00 98.25 86 ALA A C 1
ATOM 667 O O . ALA A 1 86 ? -12.407 0.460 5.206 1.00 98.25 86 ALA A O 1
ATOM 668 N N . VAL A 1 87 ? -12.595 0.453 7.448 1.00 98.38 87 VAL A N 1
ATOM 669 C CA . VAL A 1 87 ? -11.175 0.189 7.732 1.00 98.38 87 VAL A CA 1
ATOM 670 C C . VAL A 1 87 ? -10.751 -1.186 7.211 1.00 98.38 87 VAL A C 1
ATOM 672 O O . VAL A 1 87 ? -9.763 -1.262 6.477 1.00 98.38 87 VAL A O 1
ATOM 675 N N . ASP A 1 88 ? -11.541 -2.235 7.457 1.00 98.19 88 ASP A N 1
ATOM 676 C CA . ASP A 1 88 ? -11.294 -3.585 6.941 1.00 98.19 88 ASP A CA 1
ATOM 677 C C . ASP A 1 88 ? -11.242 -3.583 5.402 1.00 98.19 88 ASP A C 1
ATOM 679 O O . ASP A 1 88 ? -10.461 -4.303 4.773 1.00 98.19 88 ASP A O 1
ATOM 683 N N . ARG A 1 89 ? -12.117 -2.809 4.744 1.00 98.38 89 ARG A N 1
ATOM 684 C CA . ARG A 1 89 ? -12.104 -2.656 3.280 1.00 98.38 89 ARG A CA 1
ATOM 685 C C . ARG A 1 89 ? -10.852 -1.918 2.819 1.00 98.38 89 ARG A C 1
ATOM 687 O O . ARG A 1 89 ? -10.249 -2.349 1.838 1.00 98.38 89 ARG A O 1
ATOM 694 N N . MET A 1 90 ? -10.444 -0.848 3.497 1.00 98.44 90 MET A N 1
ATOM 695 C CA . MET A 1 90 ? -9.218 -0.116 3.167 1.00 98.44 90 MET A CA 1
ATOM 696 C C . MET A 1 90 ? -7.978 -1.009 3.274 1.00 98.44 90 MET A C 1
ATOM 698 O O . MET A 1 90 ? -7.194 -1.053 2.325 1.00 98.44 90 MET A O 1
ATOM 702 N N . GLU A 1 91 ? -7.828 -1.773 4.363 1.00 98.50 91 GLU A N 1
ATOM 703 C CA . GLU A 1 91 ? -6.691 -2.688 4.528 1.00 98.50 91 GLU A CA 1
ATOM 704 C C . GLU A 1 91 ? -6.673 -3.753 3.427 1.00 98.50 91 GLU A C 1
ATOM 706 O O . GLU A 1 91 ? -5.639 -3.965 2.785 1.00 98.50 91 GLU A O 1
ATOM 711 N N . ARG A 1 92 ? -7.818 -4.402 3.173 1.00 98.44 92 ARG A N 1
ATOM 712 C CA . ARG A 1 92 ? -7.936 -5.428 2.125 1.00 98.44 92 ARG A CA 1
ATOM 713 C C . ARG A 1 92 ? -7.534 -4.885 0.756 1.00 98.44 92 ARG A C 1
ATOM 715 O O . ARG A 1 92 ? -6.708 -5.497 0.088 1.00 98.44 92 ARG A O 1
ATOM 722 N N . ASN A 1 93 ? -8.041 -3.714 0.368 1.00 98.38 93 ASN A N 1
ATOM 723 C CA . ASN A 1 93 ? -7.695 -3.097 -0.915 1.00 98.38 93 ASN A CA 1
ATOM 724 C C . ASN A 1 93 ? -6.210 -2.711 -0.999 1.00 98.38 93 ASN A C 1
ATOM 726 O O . ASN A 1 93 ? -5.584 -2.935 -2.034 1.00 98.38 93 ASN A O 1
ATOM 730 N N . ALA A 1 94 ? -5.617 -2.187 0.079 1.00 98.06 94 ALA A N 1
ATOM 731 C CA . ALA A 1 94 ? -4.194 -1.851 0.102 1.00 98.06 94 ALA A CA 1
ATOM 732 C C . ALA A 1 94 ? -3.304 -3.096 -0.076 1.00 98.06 94 ALA A C 1
ATOM 734 O O . ALA A 1 94 ? -2.327 -3.065 -0.829 1.00 98.06 94 ALA A O 1
ATOM 735 N N . ARG A 1 95 ? -3.674 -4.217 0.557 1.00 98.00 95 ARG A N 1
ATOM 736 C CA . ARG A 1 95 ? -2.998 -5.512 0.378 1.00 98.00 95 ARG A CA 1
ATOM 737 C C . ARG A 1 95 ? -3.160 -6.056 -1.038 1.00 98.00 95 ARG A C 1
ATOM 739 O O . ARG A 1 95 ? -2.164 -6.438 -1.647 1.00 98.00 95 ARG A O 1
ATOM 746 N N . SER A 1 96 ? -4.376 -6.035 -1.583 1.00 97.94 96 SER A N 1
ATOM 747 C CA . SER A 1 96 ? -4.630 -6.466 -2.963 1.00 97.94 96 SER A CA 1
ATOM 748 C C . SER A 1 96 ? -3.858 -5.627 -3.982 1.00 97.94 96 SER A C 1
ATOM 750 O O . SER A 1 96 ? -3.392 -6.156 -4.992 1.00 97.94 96 SER A O 1
ATOM 752 N N . LEU A 1 97 ? -3.662 -4.332 -3.723 1.00 97.06 97 LEU A N 1
ATOM 753 C CA . LEU A 1 97 ? -2.856 -3.477 -4.588 1.00 97.06 97 LEU A CA 1
ATOM 754 C C . LEU A 1 97 ? -1.360 -3.821 -4.511 1.00 97.06 97 LEU A C 1
ATOM 756 O O . LEU A 1 97 ? -0.715 -3.918 -5.553 1.00 97.06 97 LEU A O 1
ATOM 760 N N . LEU A 1 98 ? -0.814 -4.075 -3.314 1.00 96.06 98 LEU A N 1
ATOM 761 C CA . LEU A 1 98 ? 0.561 -4.578 -3.158 1.00 96.06 98 LEU A CA 1
ATOM 762 C C . LEU A 1 98 ? 0.785 -5.876 -3.944 1.00 96.06 98 LEU A C 1
ATOM 764 O O . LEU A 1 98 ? 1.805 -6.029 -4.618 1.00 96.06 98 LEU A O 1
ATOM 768 N N . GLU A 1 99 ? -0.168 -6.802 -3.868 1.00 95.88 99 GLU A N 1
ATOM 769 C CA . GLU A 1 99 ? -0.124 -8.068 -4.598 1.00 95.88 99 GLU A CA 1
ATOM 770 C C . GLU A 1 99 ? -0.198 -7.852 -6.115 1.00 95.88 99 GLU A C 1
ATOM 772 O O . GLU A 1 99 ? 0.637 -8.369 -6.856 1.00 95.88 99 GLU A O 1
ATOM 777 N N . SER A 1 100 ? -1.121 -7.006 -6.575 1.00 96.00 100 SER A N 1
ATOM 778 C CA . SER A 1 100 ? -1.273 -6.664 -7.995 1.00 96.00 100 SER A CA 1
ATOM 779 C C . SER A 1 100 ? -0.002 -6.043 -8.580 1.00 96.00 100 SER A C 1
ATOM 781 O O . SER A 1 100 ? 0.395 -6.376 -9.696 1.00 96.00 100 SER A O 1
ATOM 783 N N . ILE A 1 101 ? 0.682 -5.185 -7.816 1.00 92.06 101 ILE A N 1
ATOM 784 C CA . ILE A 1 101 ? 1.980 -4.615 -8.200 1.00 92.06 101 ILE A CA 1
ATOM 785 C C . ILE A 1 101 ? 3.034 -5.720 -8.351 1.00 92.06 101 ILE A C 1
ATOM 787 O O . ILE A 1 101 ? 3.790 -5.725 -9.323 1.00 92.06 101 ILE A O 1
ATOM 791 N N . ASN A 1 102 ? 3.081 -6.680 -7.423 1.00 91.31 102 ASN A N 1
ATOM 792 C CA . ASN A 1 102 ? 4.016 -7.800 -7.522 1.00 91.31 102 ASN A CA 1
ATOM 793 C C . ASN A 1 102 ? 3.723 -8.680 -8.752 1.00 91.31 102 ASN A C 1
ATOM 795 O O . ASN A 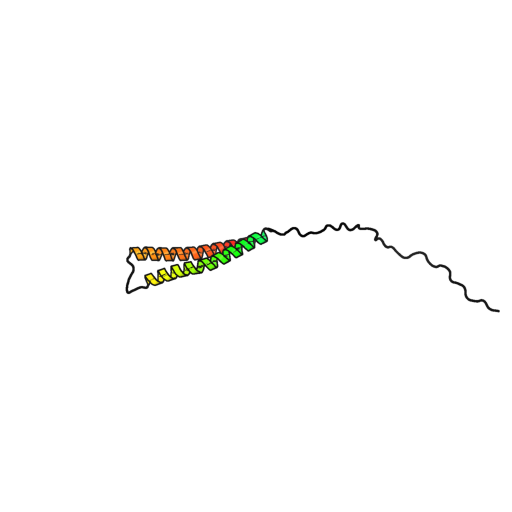1 102 ? 4.662 -9.056 -9.452 1.00 91.31 102 ASN A O 1
ATOM 799 N N . HIS A 1 103 ? 2.451 -8.952 -9.060 1.00 92.94 103 HIS A N 1
ATOM 800 C CA . HIS A 1 103 ? 2.056 -9.692 -10.265 1.00 92.94 103 HIS A CA 1
ATOM 801 C C . HIS A 1 103 ? 2.435 -8.956 -11.554 1.00 92.94 103 HIS A C 1
ATOM 803 O O . HIS A 1 103 ? 2.955 -9.571 -12.484 1.00 92.94 103 HIS A O 1
ATOM 809 N N . LEU A 1 104 ? 2.238 -7.635 -11.606 1.00 90.75 104 LEU A N 1
ATOM 810 C CA . LEU A 1 104 ? 2.658 -6.820 -12.746 1.00 90.75 104 LEU A CA 1
ATOM 811 C C . LEU A 1 104 ? 4.174 -6.892 -12.961 1.00 90.75 104 LEU A C 1
ATOM 813 O O . LEU A 1 104 ? 4.627 -7.083 -14.088 1.00 90.75 104 LEU A O 1
ATOM 817 N N . LEU A 1 105 ? 4.961 -6.765 -11.888 1.00 89.25 105 LEU A N 1
ATOM 818 C CA . LE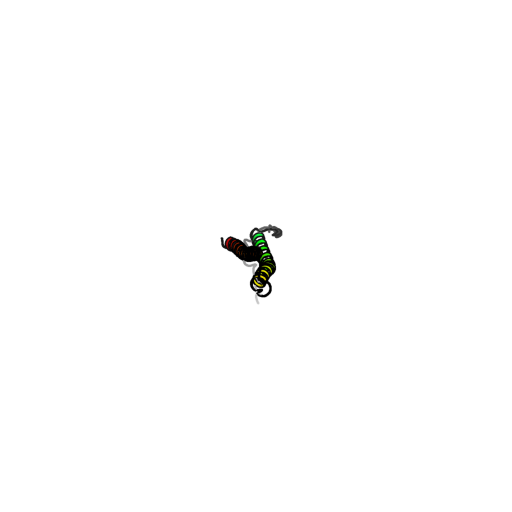U A 1 105 ? 6.417 -6.884 -11.968 1.00 89.25 105 LEU A CA 1
ATOM 819 C C . LEU A 1 105 ? 6.855 -8.249 -12.495 1.00 89.25 105 LEU A C 1
ATOM 821 O O . LEU A 1 105 ? 7.787 -8.320 -13.293 1.00 89.25 105 LEU A O 1
ATOM 825 N N . GLU A 1 106 ? 6.195 -9.319 -12.062 1.00 89.44 106 GLU A N 1
ATOM 826 C CA . GLU A 1 106 ? 6.510 -10.668 -12.524 1.00 89.44 106 GLU A CA 1
ATOM 827 C C . GLU A 1 106 ? 6.178 -10.861 -14.008 1.00 89.44 106 GLU A C 1
ATOM 829 O O . GLU A 1 106 ? 6.987 -11.406 -14.755 1.00 89.44 106 GLU A O 1
ATOM 834 N N . HIS A 1 107 ? 5.052 -10.312 -14.473 1.00 88.62 107 HIS A N 1
ATOM 835 C CA . HIS A 1 107 ? 4.684 -10.324 -15.893 1.00 88.62 107 HIS A CA 1
ATOM 836 C C . HIS A 1 107 ? 5.683 -9.573 -16.781 1.00 88.62 107 HIS A C 1
ATOM 838 O O . HIS A 1 107 ? 5.944 -9.964 -17.917 1.00 88.62 107 HIS A O 1
ATOM 844 N N . LEU A 1 108 ? 6.258 -8.480 -16.275 1.00 86.94 108 LEU A N 1
ATOM 845 C CA . LEU A 1 108 ? 7.297 -7.742 -16.995 1.00 86.94 108 LEU A CA 1
ATOM 846 C C . LEU A 1 108 ? 8.620 -8.519 -17.059 1.00 86.94 108 LEU A C 1
ATOM 848 O O . LEU A 1 108 ? 9.325 -8.418 -18.060 1.00 86.94 108 LEU A O 1
ATOM 852 N N . ARG A 1 109 ? 8.946 -9.326 -16.039 1.00 84.25 109 ARG A N 1
ATOM 853 C CA . ARG A 1 109 ? 10.132 -10.201 -16.053 1.00 84.25 109 ARG A CA 1
ATOM 854 C C . ARG A 1 109 ? 9.965 -11.397 -16.981 1.00 84.25 109 ARG A C 1
ATOM 856 O O . ARG A 1 109 ? 10.894 -11.714 -17.720 1.00 84.25 109 ARG A O 1
ATOM 863 N N . SER A 1 110 ? 8.805 -12.055 -16.960 1.00 83.06 110 SER A N 1
ATOM 864 C CA . SER A 1 110 ? 8.557 -13.253 -17.774 1.00 83.06 110 SER A CA 1
ATOM 865 C C . SER A 1 110 ? 8.654 -12.958 -19.273 1.00 83.06 110 SER A C 1
ATOM 867 O O . SER A 1 110 ? 9.177 -13.772 -20.030 1.00 83.06 110 SER A O 1
ATOM 869 N N . ARG A 1 111 ? 8.264 -11.747 -19.691 1.00 74.00 111 ARG A N 1
ATOM 870 C CA . ARG A 1 111 ? 8.350 -11.272 -21.079 1.00 74.00 111 ARG A CA 1
ATOM 871 C C . ARG A 1 111 ? 9.780 -11.065 -21.611 1.00 74.00 111 ARG A C 1
ATOM 873 O O . ARG A 1 111 ? 9.924 -10.784 -22.789 1.00 74.00 111 ARG A O 1
ATOM 880 N N . GLN A 1 112 ? 10.816 -11.160 -20.772 1.00 63.38 112 GLN A N 1
ATOM 881 C CA . GLN A 1 112 ? 12.230 -11.071 -21.181 1.00 63.38 112 GLN A CA 1
ATOM 882 C C . GLN A 1 112 ? 12.908 -12.444 -21.318 1.00 63.38 112 GLN A C 1
ATOM 884 O O . GLN A 1 112 ? 14.062 -12.520 -21.737 1.00 63.38 112 GLN A O 1
ATOM 889 N N . LEU A 1 113 ? 12.223 -13.526 -20.932 1.00 59.78 113 LEU A N 1
ATOM 890 C CA . LEU A 1 113 ? 12.740 -14.895 -21.011 1.00 59.78 113 LEU A CA 1
ATOM 891 C C . LEU A 1 113 ? 12.296 -15.634 -22.285 1.00 59.78 113 LEU A C 1
ATOM 893 O O . LEU A 1 113 ? 12.619 -16.813 -22.427 1.00 59.78 113 LEU A O 1
ATOM 897 N N . HIS A 1 114 ? 11.527 -14.998 -23.173 1.00 47.72 114 HIS A N 1
ATOM 898 C CA . HIS A 1 114 ? 11.036 -15.538 -24.450 1.00 47.72 114 HIS A CA 1
ATOM 899 C C . HIS A 1 114 ? 11.332 -14.531 -25.560 1.00 47.72 114 HIS A C 1
ATOM 901 O O . HIS A 1 114 ? 11.663 -14.981 -26.678 1.00 47.72 114 HIS A O 1
#